Protein AF-A0A656GIW0-F1 (afdb_monomer_lite)

pLDDT: mean 75.59, std 18.78, range [40.06, 96.31]

Radius of gyration: 13.68 Å; chains: 1; bounding box: 33×23×36 Å

Structure (mmCIF, N/CA/C/O backbone):
data_AF-A0A656GIW0-F1
#
_entry.id   AF-A0A656GIW0-F1
#
loop_
_atom_site.group_PDB
_atom_site.id
_atom_site.type_symbol
_atom_site.label_atom_id
_atom_site.label_alt_id
_atom_site.label_comp_id
_atom_site.label_asym_id
_atom_site.label_entity_id
_atom_site.label_seq_id
_atom_site.pdbx_PDB_ins_code
_atom_site.Cartn_x
_atom_site.Cartn_y
_atom_site.Cartn_z
_atom_site.occupancy
_atom_site.B_iso_or_equiv
_atom_site.auth_seq_id
_atom_site.auth_comp_id
_atom_site.auth_asym_id
_atom_site.auth_atom_id
_atom_site.pdbx_PDB_model_num
ATOM 1 N N . VAL A 1 1 ? 1.598 5.725 8.986 1.00 48.41 1 VAL A N 1
ATOM 2 C CA . VAL A 1 1 ? 0.249 5.253 8.592 1.00 48.41 1 VAL A CA 1
ATOM 3 C C . VAL A 1 1 ? -0.724 6.335 9.038 1.00 48.41 1 VAL A C 1
ATOM 5 O O . VAL A 1 1 ? -0.993 6.420 10.220 1.00 48.41 1 VAL A O 1
ATOM 8 N N . ARG A 1 2 ? -1.199 7.246 8.173 1.00 53.09 2 ARG A N 1
ATOM 9 C CA . ARG A 1 2 ? -1.889 8.447 8.709 1.00 53.09 2 ARG A CA 1
ATOM 10 C C . ARG A 1 2 ? -3.346 8.243 9.137 1.00 53.09 2 ARG A C 1
ATOM 12 O O . ARG A 1 2 ? -3.744 8.835 10.123 1.00 53.09 2 ARG A O 1
ATOM 19 N N . ILE A 1 3 ? -4.105 7.343 8.508 1.00 56.84 3 ILE A N 1
ATOM 20 C CA . ILE A 1 3 ? -5.515 7.122 8.895 1.00 56.84 3 ILE A CA 1
ATOM 21 C C . ILE A 1 3 ? -5.628 6.343 10.216 1.00 56.84 3 ILE A C 1
ATOM 23 O O . ILE A 1 3 ? -6.438 6.678 11.071 1.00 56.84 3 ILE A O 1
ATOM 27 N N . ARG A 1 4 ? -4.773 5.336 10.437 1.00 50.91 4 ARG A N 1
ATOM 28 C CA . ARG A 1 4 ? -4.805 4.532 11.672 1.00 50.91 4 ARG A CA 1
ATOM 29 C C . ARG A 1 4 ? -4.195 5.256 12.874 1.00 50.91 4 ARG A C 1
ATOM 31 O O . ARG A 1 4 ? -4.641 5.015 13.985 1.00 50.91 4 ARG A O 1
ATOM 38 N N . GLU A 1 5 ? -3.212 6.133 12.664 1.00 52.25 5 GLU A N 1
ATOM 39 C CA . GLU A 1 5 ? -2.637 6.956 13.740 1.00 52.25 5 GLU A CA 1
ATOM 40 C C . GLU A 1 5 ? -3.584 8.096 14.153 1.00 52.25 5 GLU A C 1
ATOM 42 O O . GLU A 1 5 ? -3.736 8.333 15.348 1.00 52.25 5 GLU A O 1
ATOM 47 N N . GLU A 1 6 ? -4.300 8.731 13.213 1.00 54.94 6 GLU A N 1
ATOM 48 C CA . GLU A 1 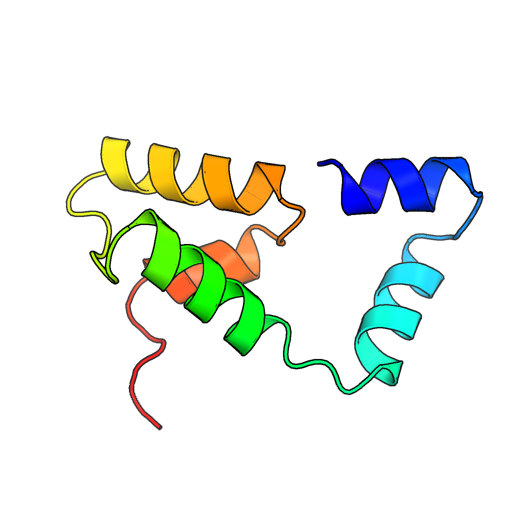6 ? -5.315 9.743 13.557 1.00 54.94 6 GLU A CA 1
ATOM 49 C C . GLU A 1 6 ? -6.549 9.155 14.258 1.00 54.94 6 GLU A C 1
ATOM 51 O O . GLU A 1 6 ? -7.112 9.797 15.144 1.00 54.94 6 GLU A O 1
ATOM 56 N N . LEU A 1 7 ? -6.955 7.925 13.922 1.00 53.38 7 LEU A N 1
ATOM 57 C CA . LEU A 1 7 ? -8.052 7.238 14.618 1.00 53.38 7 LEU A CA 1
ATOM 58 C C . LEU A 1 7 ? -7.636 6.726 16.009 1.00 53.38 7 LEU A C 1
ATOM 60 O O . LEU A 1 7 ? -8.438 6.758 16.938 1.00 53.38 7 LEU A O 1
ATOM 64 N N . ASN A 1 8 ? -6.372 6.326 16.182 1.00 44.66 8 ASN A N 1
ATOM 65 C CA . ASN A 1 8 ? -5.828 5.897 17.475 1.00 44.66 8 ASN A CA 1
ATOM 66 C C . ASN A 1 8 ? -5.661 7.082 18.449 1.00 44.66 8 ASN A C 1
ATOM 68 O O . ASN A 1 8 ? -6.015 6.966 19.618 1.00 44.66 8 ASN A O 1
ATOM 72 N N . GLN A 1 9 ? -5.255 8.265 17.962 1.00 48.03 9 GLN A N 1
ATOM 73 C CA . GLN A 1 9 ? -5.206 9.481 18.794 1.00 48.03 9 GLN A CA 1
ATOM 74 C C . GLN A 1 9 ? -6.579 9.938 19.320 1.00 48.03 9 GLN A C 1
ATOM 76 O O . GLN A 1 9 ? -6.635 10.735 20.253 1.00 48.03 9 GLN A O 1
ATOM 81 N N . ARG A 1 10 ? -7.686 9.418 18.773 1.00 46.88 10 ARG A N 1
ATOM 82 C CA . ARG A 1 10 ? -9.051 9.671 19.262 1.00 46.88 10 ARG A CA 1
ATOM 83 C C . ARG A 1 10 ? -9.562 8.610 20.249 1.00 46.88 10 ARG A C 1
ATOM 85 O O . ARG A 1 10 ? -10.726 8.665 20.625 1.00 46.88 10 ARG A O 1
ATOM 92 N N . GLY A 1 11 ? -8.716 7.668 20.680 1.00 44.56 11 GLY A N 1
ATOM 93 C CA . GLY A 1 11 ? -9.070 6.654 21.682 1.00 44.56 11 GLY A CA 1
ATOM 94 C C . GLY A 1 11 ? -9.965 5.524 21.163 1.00 44.56 11 GLY A C 1
ATOM 95 O O . GLY A 1 11 ? -10.556 4.806 21.964 1.00 44.56 11 GLY A O 1
ATOM 96 N N . LEU A 1 12 ? -10.075 5.355 19.842 1.00 47.59 12 LEU A N 1
ATOM 97 C CA . LEU A 1 12 ? -10.850 4.268 19.246 1.00 47.59 12 LEU A CA 1
ATOM 98 C C . LEU A 1 12 ? -10.024 2.982 19.274 1.00 47.59 12 LEU A C 1
ATOM 100 O O . LEU A 1 12 ? -8.896 2.946 18.766 1.00 47.59 12 LEU A O 1
ATOM 104 N N . GLN A 1 13 ? -10.575 1.925 19.877 1.00 51.56 13 GLN A N 1
ATOM 105 C CA . GLN A 1 13 ? -9.899 0.638 19.925 1.00 51.56 13 GLN A CA 1
ATOM 106 C C . GLN A 1 13 ? -9.717 0.125 18.499 1.00 51.56 13 GLN A C 1
ATOM 108 O O . GLN A 1 13 ? -10.520 0.362 17.597 1.00 51.56 13 GLN A O 1
ATOM 113 N N . ARG A 1 14 ? -8.645 -0.637 18.283 1.00 51.75 14 ARG A N 1
ATOM 114 C CA . ARG A 1 14 ? -8.359 -1.272 16.989 1.00 51.75 14 ARG A CA 1
ATOM 115 C C . ARG A 1 14 ? -9.562 -2.075 16.463 1.00 51.75 14 ARG A C 1
ATOM 117 O O . ARG A 1 14 ? -9.790 -2.094 15.259 1.00 51.75 14 ARG A O 1
ATOM 124 N N . ALA A 1 15 ? -10.345 -2.650 17.376 1.00 51.78 15 ALA A N 1
ATOM 125 C CA . ALA A 1 15 ? -11.593 -3.344 17.088 1.00 51.78 15 ALA A CA 1
ATOM 126 C C . ALA A 1 15 ? -12.690 -2.421 16.523 1.00 51.78 15 ALA A C 1
ATOM 128 O O . ALA A 1 15 ? -13.313 -2.801 15.538 1.00 51.78 15 ALA A O 1
ATOM 129 N N . ASP A 1 16 ? -12.865 -1.206 17.055 1.00 52.19 16 ASP A N 1
ATOM 130 C CA . ASP A 1 16 ? -13.854 -0.230 16.568 1.00 52.19 16 ASP A CA 1
ATOM 131 C C . ASP A 1 16 ? -13.513 0.270 15.163 1.00 52.19 16 ASP A C 1
ATOM 133 O O . ASP A 1 16 ? -14.392 0.463 14.331 1.00 52.19 16 ASP A O 1
ATOM 137 N N . ILE A 1 17 ? -12.221 0.430 14.857 1.00 56.50 17 ILE A N 1
ATOM 138 C CA . ILE A 1 17 ? -11.766 0.788 13.506 1.00 56.50 17 ILE A CA 1
ATOM 139 C C . ILE A 1 17 ? -12.087 -0.354 12.540 1.00 56.50 17 ILE A C 1
ATOM 141 O O . ILE A 1 17 ? -12.635 -0.129 11.469 1.00 56.50 17 ILE A O 1
ATOM 145 N N . GLU A 1 18 ? -11.769 -1.594 12.908 1.00 56.81 18 GLU A N 1
ATOM 146 C CA . GLU A 1 18 ? -12.057 -2.760 12.069 1.00 56.81 18 GLU A CA 1
ATOM 147 C C . GLU A 1 18 ? -13.560 -3.060 11.946 1.00 56.81 18 GLU A C 1
ATOM 149 O O . GLU A 1 18 ? -13.974 -3.675 10.962 1.00 56.81 18 GLU A O 1
ATOM 154 N N . GLN A 1 19 ? -14.373 -2.648 12.919 1.00 55.94 19 GLN A N 1
ATOM 155 C CA . GLN A 1 19 ? -15.830 -2.757 12.901 1.00 55.94 19 GLN A CA 1
ATOM 156 C C . GLN A 1 19 ? -16.456 -1.650 12.041 1.00 55.94 19 GLN A C 1
ATOM 158 O O . GLN A 1 19 ? -17.168 -1.965 11.093 1.00 55.94 19 GLN A O 1
ATOM 163 N N . ALA A 1 20 ? -16.056 -0.390 12.225 1.00 57.22 20 ALA A N 1
ATOM 164 C CA . ALA A 1 20 ? -16.492 0.730 11.389 1.00 57.22 20 ALA A CA 1
ATOM 165 C C . ALA A 1 20 ? -16.102 0.550 9.910 1.00 57.22 20 ALA A C 1
ATOM 167 O O . ALA A 1 20 ? -16.888 0.852 9.015 1.00 57.22 20 ALA A O 1
ATOM 168 N N . LEU A 1 21 ? -14.910 0.006 9.630 1.00 58.09 21 LEU A N 1
ATOM 169 C CA . LEU A 1 21 ? -14.486 -0.325 8.264 1.00 58.09 21 LEU A CA 1
ATOM 170 C C . LEU A 1 21 ? -15.358 -1.421 7.627 1.00 58.09 21 LEU A C 1
ATOM 172 O O . LEU A 1 21 ? -15.522 -1.405 6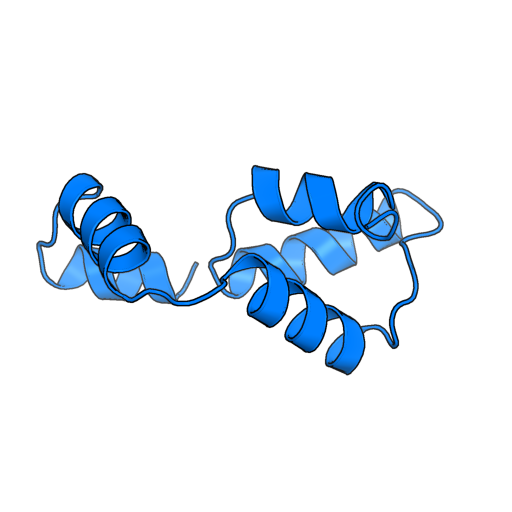.408 1.00 58.09 21 LEU A O 1
ATOM 176 N N . ARG A 1 22 ? -15.905 -2.346 8.431 1.00 58.16 22 ARG A N 1
ATOM 177 C CA . ARG A 1 22 ? -16.816 -3.415 7.990 1.00 58.16 22 ARG A CA 1
ATOM 178 C C . ARG A 1 22 ? -18.258 -2.934 7.823 1.00 58.16 22 ARG A C 1
ATOM 180 O O . ARG A 1 22 ? -18.915 -3.342 6.875 1.00 58.16 22 ARG A O 1
ATOM 187 N N . GLU A 1 23 ? -18.739 -2.063 8.703 1.00 60.59 23 GLU A N 1
ATOM 188 C CA . GLU A 1 23 ? -20.121 -1.564 8.690 1.00 60.59 23 GLU A CA 1
ATOM 189 C C . GLU A 1 23 ? -20.374 -0.493 7.621 1.00 60.59 23 GLU A C 1
ATOM 191 O O . GLU A 1 23 ? -21.508 -0.302 7.195 1.00 60.59 23 GLU A O 1
ATOM 196 N N . CYS A 1 24 ? -19.330 0.190 7.136 1.00 59.50 24 CYS A N 1
ATOM 197 C CA . CYS A 1 24 ? -19.483 1.298 6.188 1.00 59.50 24 CYS A CA 1
ATOM 198 C C . CYS A 1 24 ? -19.851 0.856 4.753 1.00 59.50 24 CYS A C 1
ATOM 200 O O . CYS A 1 24 ? -20.112 1.708 3.909 1.00 59.50 24 CYS A O 1
ATOM 202 N N . GLY A 1 25 ? -19.858 -0.450 4.441 1.00 60.94 25 GLY A N 1
ATOM 203 C CA . GLY A 1 25 ? -20.151 -0.951 3.086 1.00 60.94 25 GLY A CA 1
ATOM 204 C C . GLY A 1 25 ? -19.165 -0.456 2.018 1.00 60.94 25 GLY A C 1
ATOM 205 O O . GLY A 1 25 ? -19.437 -0.529 0.824 1.00 60.94 25 GLY A O 1
ATOM 206 N N . VAL A 1 26 ? -18.029 0.094 2.450 1.00 69.50 26 VAL A N 1
ATOM 207 C CA . VAL A 1 26 ? -17.002 0.638 1.570 1.00 69.50 26 VAL A CA 1
ATOM 208 C C . VAL A 1 26 ? -16.142 -0.508 1.068 1.00 69.50 26 VAL A C 1
ATOM 210 O O . VAL A 1 26 ? -15.478 -1.181 1.859 1.00 69.50 26 VAL A O 1
ATOM 213 N N . ASP A 1 27 ? -16.096 -0.681 -0.251 1.00 80.88 27 ASP A N 1
ATOM 214 C CA . ASP A 1 27 ? -15.174 -1.621 -0.872 1.00 80.88 27 ASP A CA 1
ATOM 215 C C . ASP A 1 27 ? -13.744 -1.051 -0.847 1.00 80.88 27 ASP A C 1
ATOM 217 O O . ASP A 1 27 ? -13.284 -0.300 -1.713 1.00 80.88 27 ASP A O 1
ATOM 221 N N . TRP A 1 28 ? -13.033 -1.333 0.244 1.00 79.38 28 TRP A N 1
ATOM 222 C CA . TRP A 1 28 ? -11.657 -0.872 0.441 1.00 79.38 28 TRP A CA 1
ATOM 223 C C . TRP A 1 28 ? -10.685 -1.472 -0.576 1.00 79.38 28 TRP A C 1
ATOM 225 O O . TRP A 1 28 ? -9.634 -0.876 -0.827 1.00 79.38 28 TRP A O 1
ATOM 235 N N . GLN A 1 29 ? -11.029 -2.623 -1.161 1.00 84.44 29 GLN A N 1
ATOM 236 C CA . GLN A 1 29 ? -10.247 -3.261 -2.210 1.00 84.44 29 GLN A CA 1
ATOM 237 C C . GLN A 1 29 ? -10.353 -2.461 -3.516 1.00 84.44 29 GLN A C 1
ATOM 239 O O . GLN A 1 29 ? -9.322 -2.166 -4.123 1.00 84.44 29 GLN A O 1
ATOM 244 N N . GLU A 1 30 ? -11.557 -2.026 -3.892 1.00 86.50 30 GLU A N 1
ATOM 245 C CA . GLU A 1 30 ? -11.793 -1.122 -5.021 1.00 86.50 30 GLU A CA 1
ATOM 246 C C . GLU A 1 30 ? -11.029 0.195 -4.839 1.00 86.50 30 GLU A C 1
ATOM 248 O O . GLU A 1 30 ? -10.224 0.572 -5.691 1.00 86.50 30 GLU A O 1
ATOM 253 N N . LYS A 1 31 ? -11.156 0.845 -3.674 1.00 87.19 31 LYS A N 1
ATOM 254 C CA . LYS A 1 31 ? -10.453 2.114 -3.396 1.00 87.19 31 LYS A CA 1
ATOM 255 C C . LYS A 1 31 ? -8.934 1.979 -3.412 1.00 87.19 31 LYS A C 1
ATOM 257 O O . LYS A 1 31 ? -8.227 2.896 -3.849 1.00 87.19 31 LYS A O 1
ATOM 262 N N . LEU A 1 32 ? -8.410 0.852 -2.927 1.00 88.75 32 LEU A N 1
ATOM 263 C CA . LEU A 1 32 ? -6.991 0.527 -3.029 1.00 88.75 32 LEU A CA 1
ATOM 264 C C . LEU A 1 32 ? -6.573 0.401 -4.502 1.00 88.75 32 LEU A C 1
ATOM 266 O O . LEU A 1 32 ? -5.557 0.986 -4.892 1.00 88.75 32 LEU A O 1
ATOM 270 N N . HIS A 1 33 ? -7.345 -0.342 -5.300 1.00 91.00 33 HIS A N 1
ATOM 271 C CA . HIS A 1 33 ? -7.085 -0.566 -6.719 1.00 91.00 33 HIS A CA 1
ATOM 272 C C . HIS A 1 33 ? -7.146 0.743 -7.515 1.00 91.00 33 HIS A C 1
ATOM 274 O O . HIS A 1 33 ? -6.191 1.054 -8.221 1.00 91.00 33 HIS A O 1
ATOM 280 N N . GLU A 1 34 ? -8.178 1.570 -7.338 1.00 91.00 34 GLU A N 1
ATOM 281 C CA . GLU A 1 34 ? -8.296 2.892 -7.967 1.00 91.00 34 GLU A CA 1
ATOM 282 C C . GLU A 1 34 ? -7.107 3.799 -7.631 1.00 91.00 34 GLU A C 1
ATOM 284 O O . GLU A 1 34 ? -6.521 4.450 -8.501 1.00 91.00 34 GLU A O 1
ATOM 289 N N . LEU A 1 35 ? -6.718 3.852 -6.354 1.00 89.69 35 LEU A N 1
ATOM 290 C CA . LEU A 1 35 ? -5.593 4.669 -5.915 1.00 89.69 35 LEU A CA 1
ATOM 291 C C . LEU A 1 35 ? -4.277 4.199 -6.548 1.00 89.69 35 LEU A C 1
ATOM 293 O O . LEU A 1 35 ? -3.449 5.023 -6.952 1.00 89.69 35 LEU A O 1
ATOM 297 N N . TRP A 1 36 ? -4.077 2.885 -6.610 1.00 95.19 36 TRP A N 1
ATOM 298 C CA . TRP A 1 36 ? -2.916 2.273 -7.240 1.00 95.19 36 TRP A CA 1
ATOM 299 C C . TRP A 1 36 ? -2.899 2.514 -8.753 1.00 95.19 36 TRP A C 1
ATOM 301 O O . TRP A 1 36 ? -1.889 2.999 -9.264 1.00 95.19 36 TRP A O 1
ATOM 311 N N . GLN A 1 37 ? -4.024 2.303 -9.442 1.00 94.31 37 GLN A N 1
ATOM 312 C CA . GLN A 1 37 ? -4.222 2.601 -10.863 1.00 94.31 37 GLN A CA 1
ATOM 313 C C . GLN A 1 37 ? -3.876 4.057 -11.176 1.00 94.31 37 GLN A C 1
ATOM 315 O O . GLN A 1 37 ? -3.059 4.334 -12.048 1.00 94.31 37 GLN A O 1
ATOM 320 N N . ARG A 1 38 ? -4.388 5.016 -10.398 1.00 93.19 38 ARG A N 1
ATOM 321 C CA . ARG A 1 38 ? -4.090 6.443 -10.602 1.00 93.19 38 ARG A CA 1
ATOM 322 C C . ARG A 1 38 ? -2.616 6.795 -10.402 1.00 93.19 38 ARG A C 1
ATOM 324 O O . ARG A 1 38 ? -2.132 7.742 -11.016 1.00 93.19 38 ARG A O 1
ATOM 331 N N . LYS A 1 39 ? -1.900 6.092 -9.515 1.00 92.69 39 LYS A N 1
ATOM 332 C CA . LYS A 1 39 ? -0.497 6.407 -9.194 1.00 92.69 39 LYS A CA 1
ATOM 333 C C . LYS A 1 39 ? 0.513 5.678 -10.080 1.00 92.69 39 LYS A C 1
ATOM 335 O O . LYS A 1 39 ? 1.570 6.246 -10.358 1.00 92.69 39 LYS A O 1
ATOM 340 N N . PHE A 1 40 ? 0.214 4.441 -10.457 1.00 94.31 40 PHE A N 1
ATOM 341 C CA . PHE A 1 40 ? 1.125 3.528 -11.150 1.00 94.31 40 PHE A CA 1
ATOM 342 C C . PHE A 1 40 ? 0.586 3.060 -12.506 1.00 94.31 40 PHE A C 1
ATOM 344 O O . PHE A 1 40 ? 1.187 2.185 -13.112 1.00 94.31 40 PHE A O 1
ATOM 351 N N . ALA A 1 41 ? -0.524 3.634 -12.984 1.00 93.25 41 ALA A N 1
ATOM 352 C CA . ALA A 1 41 ? -1.168 3.289 -14.255 1.00 93.25 41 ALA A CA 1
ATOM 353 C C . ALA A 1 41 ? -1.493 1.790 -14.395 1.00 93.25 41 ALA A C 1
ATOM 355 O O . ALA A 1 41 ? -1.417 1.234 -15.486 1.00 93.25 41 ALA A O 1
ATOM 356 N N . GLY A 1 42 ? -1.778 1.118 -13.276 1.00 90.50 42 GLY A N 1
ATOM 357 C CA . GLY A 1 42 ? -2.054 -0.319 -13.264 1.00 90.50 42 GLY A CA 1
ATOM 358 C C . GLY A 1 42 ? -0.832 -1.204 -13.523 1.00 90.50 42 GLY A C 1
ATOM 359 O O . GLY A 1 42 ? -0.980 -2.403 -13.747 1.00 90.50 42 GLY A O 1
ATOM 360 N N . ALA A 1 43 ? 0.380 -0.643 -13.497 1.00 92.25 43 ALA A N 1
ATOM 361 C CA . ALA A 1 43 ? 1.601 -1.404 -13.709 1.00 92.25 43 ALA A CA 1
ATOM 362 C C . ALA A 1 43 ? 1.953 -2.222 -12.460 1.00 92.25 43 ALA A C 1
ATOM 364 O O . ALA A 1 43 ? 2.321 -1.673 -11.413 1.00 92.25 43 ALA A O 1
ATOM 365 N N . LEU A 1 44 ? 1.858 -3.548 -12.572 1.00 93.62 44 LEU A N 1
ATOM 366 C CA . LEU A 1 44 ? 2.367 -4.461 -11.551 1.00 93.62 44 LEU A CA 1
ATOM 367 C C . LEU A 1 44 ? 3.888 -4.300 -11.410 1.00 93.62 44 LEU A C 1
ATOM 369 O O . LEU A 1 44 ? 4.572 -4.031 -12.398 1.00 93.62 44 LEU A O 1
ATOM 373 N N . PRO A 1 45 ? 4.431 -4.445 -10.190 1.00 92.81 45 PRO A N 1
ATOM 374 C CA . PRO A 1 45 ? 5.858 -4.278 -9.965 1.00 92.81 45 PRO A CA 1
ATOM 375 C C . PRO A 1 45 ? 6.639 -5.374 -10.692 1.00 92.81 45 PRO A C 1
ATOM 377 O O . PRO A 1 45 ? 6.403 -6.557 -10.439 1.00 92.81 45 PRO A O 1
ATOM 380 N N . VAL A 1 46 ? 7.593 -4.992 -11.544 1.00 92.00 46 VAL A N 1
ATOM 381 C CA . VAL A 1 46 ? 8.390 -5.967 -12.313 1.00 92.00 46 VAL A CA 1
ATOM 382 C C . VAL A 1 46 ? 9.547 -6.568 -11.510 1.00 92.00 46 VAL A C 1
ATOM 384 O O . VAL A 1 46 ? 10.049 -7.640 -11.838 1.00 92.00 46 VAL A O 1
ATOM 387 N N . ASP A 1 47 ? 9.942 -5.915 -10.416 1.00 93.69 47 ASP A N 1
ATOM 388 C CA . ASP A 1 47 ? 11.024 -6.359 -9.543 1.00 93.69 47 ASP A CA 1
ATOM 389 C C . ASP A 1 47 ? 10.826 -5.938 -8.076 1.00 93.69 47 ASP A C 1
ATOM 391 O O . ASP A 1 47 ? 9.911 -5.196 -7.701 1.00 93.69 47 ASP A O 1
ATOM 395 N N . ALA A 1 48 ? 11.685 -6.459 -7.192 1.00 92.06 48 ALA A N 1
ATOM 396 C CA . ALA A 1 48 ? 11.578 -6.259 -5.746 1.00 92.06 48 ALA A CA 1
ATOM 397 C C . ALA A 1 48 ? 11.641 -4.776 -5.340 1.00 92.06 48 ALA A C 1
ATOM 399 O O . ALA A 1 48 ? 11.004 -4.365 -4.364 1.00 92.06 48 ALA A O 1
ATOM 400 N N . ARG A 1 49 ? 12.380 -3.960 -6.102 1.00 95.00 49 ARG A N 1
ATOM 401 C CA . ARG A 1 49 ? 12.487 -2.518 -5.871 1.00 95.00 49 ARG A CA 1
ATOM 402 C C . ARG A 1 49 ? 11.158 -1.829 -6.157 1.00 95.00 49 ARG A C 1
ATOM 404 O O . ARG A 1 49 ? 10.699 -1.035 -5.330 1.00 95.00 49 ARG A O 1
ATOM 411 N N . GLU A 1 50 ? 10.524 -2.148 -7.281 1.00 94.31 50 GLU A N 1
ATOM 412 C CA . GLU A 1 50 ? 9.186 -1.651 -7.590 1.00 94.31 50 GLU A CA 1
ATOM 413 C C . GLU A 1 50 ? 8.142 -2.143 -6.590 1.00 94.31 50 GLU A C 1
ATOM 415 O O . GLU A 1 50 ? 7.338 -1.345 -6.105 1.00 94.31 50 GLU A O 1
ATOM 420 N N . ARG A 1 51 ? 8.203 -3.415 -6.178 1.00 94.19 51 ARG A N 1
ATOM 421 C CA . ARG A 1 51 ? 7.281 -3.967 -5.174 1.00 94.19 51 ARG A CA 1
ATOM 422 C C . ARG A 1 51 ? 7.380 -3.209 -3.853 1.00 94.19 51 ARG A C 1
ATOM 424 O O . ARG A 1 51 ? 6.360 -2.823 -3.283 1.00 94.1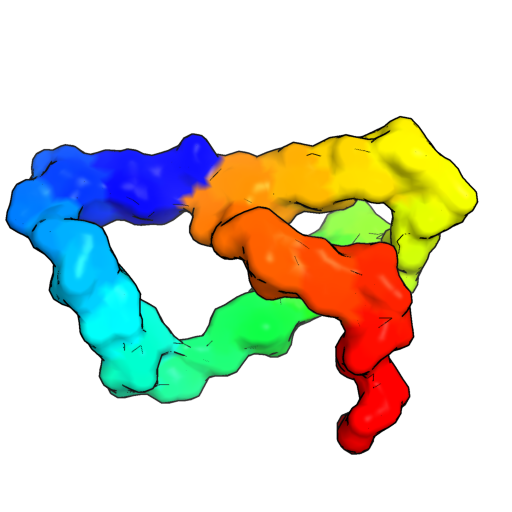9 51 ARG A O 1
ATOM 431 N N . ALA A 1 52 ? 8.598 -2.924 -3.392 1.00 94.50 52 ALA A N 1
ATOM 432 C CA . ALA A 1 52 ? 8.818 -2.114 -2.198 1.00 94.50 52 ALA A CA 1
ATOM 433 C C . ALA A 1 52 ? 8.309 -0.673 -2.375 1.00 94.50 52 ALA A C 1
ATOM 435 O O . ALA A 1 52 ? 7.713 -0.116 -1.453 1.00 94.50 52 ALA A O 1
ATOM 436 N N . ARG A 1 53 ? 8.507 -0.065 -3.553 1.00 96.31 53 ARG A N 1
ATOM 437 C CA . ARG A 1 53 ? 8.032 1.293 -3.869 1.00 96.31 53 ARG A CA 1
ATOM 438 C C . ARG A 1 53 ? 6.506 1.386 -3.827 1.00 96.31 53 ARG A C 1
ATOM 440 O O . ARG A 1 53 ? 5.973 2.259 -3.139 1.00 96.31 53 ARG A O 1
ATOM 447 N N . GLN A 1 54 ? 5.815 0.496 -4.537 1.00 96.31 54 GLN A N 1
ATOM 448 C CA . GLN A 1 54 ? 4.354 0.464 -4.587 1.00 96.31 54 GLN A CA 1
ATOM 449 C C . GLN A 1 54 ? 3.772 0.109 -3.212 1.00 96.31 54 GLN A C 1
ATOM 451 O O . GLN A 1 54 ? 2.888 0.806 -2.711 1.00 96.31 54 GLN A O 1
ATOM 456 N N . GLY A 1 55 ? 4.347 -0.893 -2.537 1.00 93.62 55 GLY A N 1
ATOM 457 C CA . GLY A 1 55 ? 3.915 -1.311 -1.206 1.00 93.62 55 GLY A CA 1
ATOM 458 C C . GLY A 1 55 ? 4.068 -0.222 -0.142 1.00 93.62 55 GLY A C 1
ATOM 459 O O . GLY A 1 55 ? 3.144 0.010 0.637 1.00 93.62 55 GLY A O 1
ATOM 460 N N . ARG A 1 56 ? 5.190 0.514 -0.130 1.00 94.44 56 ARG A N 1
ATOM 461 C CA . ARG A 1 56 ? 5.390 1.650 0.790 1.00 94.44 56 ARG A CA 1
ATOM 462 C C . ARG A 1 56 ? 4.396 2.775 0.535 1.00 94.44 56 ARG A C 1
ATOM 464 O O . ARG A 1 56 ? 3.850 3.316 1.491 1.00 94.44 56 ARG A O 1
ATOM 471 N N . PHE A 1 57 ? 4.135 3.113 -0.730 1.00 93.44 57 PHE A N 1
ATOM 472 C CA . PHE A 1 57 ? 3.153 4.142 -1.077 1.00 93.44 57 PHE A CA 1
ATOM 473 C C . PHE A 1 57 ? 1.764 3.806 -0.518 1.00 93.44 57 PHE A C 1
ATOM 475 O O . PHE A 1 57 ? 1.155 4.641 0.151 1.00 93.44 57 PHE A O 1
ATOM 482 N N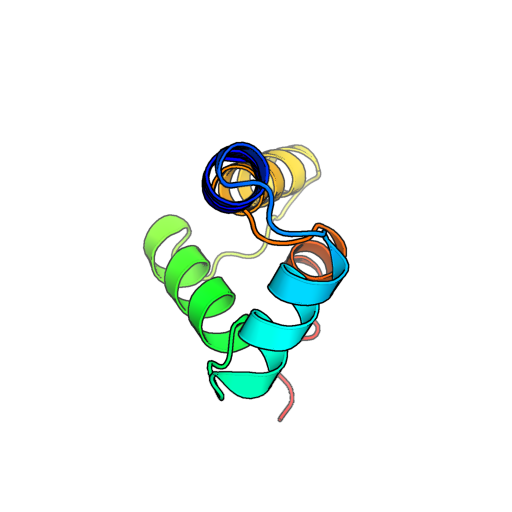 . LEU A 1 58 ? 1.293 2.577 -0.740 1.00 89.50 58 LEU A N 1
ATOM 483 C CA . LEU A 1 58 ? -0.022 2.127 -0.282 1.00 89.50 58 LEU A CA 1
ATOM 484 C C . LEU A 1 58 ? -0.080 2.004 1.252 1.00 89.50 58 LEU A C 1
ATOM 486 O O . LEU A 1 58 ? -1.037 2.460 1.878 1.00 89.50 58 LEU A O 1
ATOM 490 N N . SER A 1 59 ? 0.983 1.492 1.877 1.00 87.56 59 SER A N 1
ATOM 491 C CA . SER A 1 59 ? 1.103 1.391 3.337 1.00 87.56 59 SER A CA 1
ATOM 492 C C . SER A 1 59 ? 1.092 2.767 4.014 1.00 87.56 59 SER A C 1
ATOM 494 O O . SER A 1 59 ? 0.388 2.977 5.004 1.00 87.56 59 SER A O 1
ATOM 496 N N . TYR A 1 60 ? 1.775 3.770 3.447 1.00 85.62 60 TYR A N 1
ATOM 497 C CA . TYR A 1 60 ? 1.723 5.140 3.973 1.00 85.62 60 TYR A CA 1
ATOM 498 C C . TYR A 1 60 ? 0.320 5.751 3.930 1.00 85.62 60 TYR A C 1
ATOM 500 O O . TYR A 1 60 ? -0.015 6.563 4.799 1.00 85.62 60 TYR A O 1
ATOM 508 N N . ARG A 1 61 ? -0.518 5.318 2.984 1.00 84.44 61 ARG A N 1
ATOM 509 C CA . ARG A 1 61 ? -1.934 5.701 2.882 1.00 84.44 61 ARG A CA 1
ATOM 510 C C . ARG A 1 61 ? -2.855 4.921 3.817 1.00 84.44 61 ARG A C 1
ATOM 512 O O . ARG A 1 61 ? -4.025 5.259 3.911 1.00 84.44 61 ARG A O 1
ATOM 519 N N . GLY A 1 62 ? -2.311 3.980 4.585 1.00 80.19 62 GLY A N 1
ATOM 520 C CA . GLY A 1 62 ? -3.020 3.285 5.656 1.00 80.19 62 GLY A CA 1
ATOM 521 C C . GLY A 1 62 ? -3.591 1.928 5.262 1.00 80.19 62 GLY A C 1
ATOM 522 O O . GLY A 1 62 ? -4.231 1.303 6.104 1.00 80.19 62 GLY A O 1
ATOM 523 N N . TYR A 1 63 ? -3.339 1.452 4.041 1.00 83.81 63 TYR A N 1
ATOM 524 C CA . TYR A 1 63 ? -3.812 0.139 3.615 1.00 83.81 63 TYR A CA 1
ATOM 525 C C . TYR A 1 63 ? -3.009 -0.993 4.276 1.00 83.81 63 TYR A C 1
ATOM 527 O O . TYR A 1 63 ? -1.787 -0.876 4.440 1.00 83.81 63 TYR A O 1
ATOM 535 N N . PRO A 1 64 ? -3.670 -2.093 4.673 1.00 84.94 64 PRO A N 1
ATOM 536 C CA . PRO A 1 64 ? -3.003 -3.214 5.318 1.00 84.94 64 PRO A CA 1
ATOM 537 C C . PRO A 1 64 ? -2.109 -3.971 4.328 1.00 84.94 64 PRO A C 1
ATOM 539 O O . PRO A 1 64 ? -2.445 -4.134 3.155 1.00 84.94 64 PRO A O 1
ATOM 542 N N . LEU A 1 65 ? -0.971 -4.471 4.820 1.00 85.81 65 LEU A N 1
ATOM 543 C CA . LEU A 1 65 ? 0.030 -5.162 3.997 1.00 85.81 65 LEU A CA 1
ATOM 544 C C . LEU A 1 65 ? -0.520 -6.406 3.289 1.00 85.81 65 LEU A C 1
ATOM 546 O O . LEU A 1 65 ? -0.078 -6.697 2.185 1.00 85.81 65 LEU A O 1
ATOM 550 N N . ASP A 1 66 ? -1.485 -7.105 3.889 1.00 87.94 66 ASP A N 1
ATOM 551 C CA . ASP A 1 66 ? -2.148 -8.257 3.265 1.00 87.94 66 ASP A CA 1
ATOM 552 C C . ASP A 1 66 ? -2.915 -7.853 1.994 1.00 87.94 66 ASP A C 1
ATOM 554 O O . ASP A 1 66 ? -2.695 -8.417 0.926 1.00 87.94 66 ASP A O 1
ATOM 558 N N . MET A 1 67 ? -3.728 -6.795 2.071 1.00 88.19 67 MET A N 1
ATOM 559 C CA . MET A 1 67 ? -4.505 -6.271 0.939 1.00 88.19 67 MET A CA 1
ATOM 560 C C . MET A 1 67 ? -3.594 -5.723 -0.170 1.00 88.19 67 MET A C 1
ATOM 562 O O . MET A 1 67 ? -3.787 -6.006 -1.352 1.00 88.19 67 MET A O 1
ATOM 566 N N . ILE A 1 68 ? -2.529 -5.019 0.223 1.00 92.75 68 ILE A N 1
ATOM 567 C CA . ILE A 1 68 ? -1.465 -4.576 -0.687 1.00 92.75 68 ILE A CA 1
ATOM 568 C C . ILE A 1 68 ? -0.798 -5.781 -1.358 1.00 92.75 68 ILE A C 1
ATOM 570 O O . ILE A 1 68 ? -0.567 -5.772 -2.564 1.00 92.75 68 ILE A O 1
ATOM 574 N N . GLY A 1 69 ? -0.491 -6.826 -0.589 1.00 93.00 69 GLY A N 1
ATOM 575 C CA . GLY A 1 69 ? 0.109 -8.053 -1.092 1.00 93.00 69 GLY A CA 1
ATOM 576 C C . GLY A 1 69 ? -0.770 -8.732 -2.137 1.00 93.00 69 GLY A C 1
ATOM 577 O O . GLY A 1 69 ? -0.256 -9.101 -3.187 1.00 93.00 69 GLY A O 1
ATOM 578 N N . ARG A 1 70 ? -2.082 -8.838 -1.891 1.00 91.75 70 ARG A N 1
ATOM 579 C CA . ARG A 1 70 ? -3.053 -9.407 -2.842 1.00 91.75 70 ARG A CA 1
ATOM 580 C C . ARG A 1 70 ? -3.084 -8.632 -4.157 1.00 91.75 70 ARG A C 1
ATOM 582 O O . ARG A 1 70 ? -2.945 -9.244 -5.212 1.00 91.75 70 ARG A O 1
ATOM 589 N N . LEU A 1 71 ? -3.175 -7.301 -4.083 1.00 92.38 71 LEU A N 1
ATOM 590 C CA . LEU A 1 71 ? -3.153 -6.422 -5.255 1.00 92.38 71 LEU A CA 1
ATOM 591 C C . LEU A 1 71 ? -1.862 -6.597 -6.075 1.00 92.38 71 LEU A C 1
ATOM 593 O O . LEU A 1 71 ? -1.905 -6.843 -7.276 1.00 92.38 71 LEU A O 1
ATOM 597 N N . LEU A 1 72 ? -0.700 -6.511 -5.420 1.00 92.50 72 LEU A N 1
ATOM 598 C CA . LEU A 1 72 ? 0.607 -6.551 -6.088 1.00 92.50 72 LEU A CA 1
ATOM 599 C C . LEU A 1 72 ? 1.035 -7.954 -6.535 1.00 92.50 72 LEU A C 1
ATOM 601 O O . LEU A 1 72 ? 2.074 -8.101 -7.175 1.00 92.50 72 LEU A O 1
ATOM 605 N N . SER A 1 73 ? 0.300 -8.995 -6.153 1.00 87.31 73 SER A N 1
ATOM 606 C CA . SER A 1 73 ? 0.532 -10.359 -6.632 1.00 87.31 73 SER A CA 1
ATOM 607 C C . SER A 1 73 ? -0.181 -10.648 -7.958 1.00 87.31 73 SER A C 1
ATOM 609 O O . SER A 1 73 ? -0.044 -11.752 -8.470 1.00 87.31 73 SER A O 1
ATOM 611 N N . GLY A 1 74 ? -0.942 -9.693 -8.514 1.00 72.06 74 GLY A N 1
ATOM 612 C CA . GLY A 1 74 ? -1.608 -9.837 -9.815 1.00 72.06 74 GLY A CA 1
ATOM 613 C C . GLY A 1 74 ? -2.778 -10.828 -9.833 1.00 72.06 74 GLY A C 1
ATOM 614 O O . GLY A 1 74 ? -3.360 -11.063 -10.882 1.00 72.06 74 GLY A O 1
ATOM 615 N N . ARG A 1 75 ? -3.164 -11.387 -8.678 1.00 63.62 75 ARG A N 1
ATOM 616 C CA . ARG A 1 75 ? -4.265 -12.361 -8.536 1.00 63.62 75 ARG A CA 1
ATOM 617 C C . ARG A 1 75 ? -5.643 -11.689 -8.376 1.00 63.62 75 ARG A C 1
ATOM 619 O O . ARG A 1 75 ? -6.570 -12.306 -7.879 1.00 63.62 75 ARG A O 1
ATOM 626 N N . GLY A 1 76 ? -5.767 -10.409 -8.720 1.00 54.19 76 GLY A N 1
ATOM 627 C CA . GLY A 1 76 ? -6.974 -9.610 -8.474 1.00 54.19 76 GLY A CA 1
ATOM 628 C C . GLY A 1 76 ? -7.817 -9.304 -9.712 1.00 54.19 76 GLY A C 1
ATOM 629 O O . GLY A 1 76 ? -8.598 -8.367 -9.644 1.00 54.19 76 GLY A O 1
ATOM 630 N N . GLY A 1 77 ? -7.604 -10.004 -10.833 1.00 49.59 77 GLY A N 1
ATOM 631 C CA . GLY A 1 77 ? -8.243 -9.701 -12.122 1.00 49.59 77 GLY A CA 1
ATOM 632 C C . GLY A 1 77 ? -9.035 -10.850 -12.748 1.00 49.59 77 GLY A C 1
ATOM 633 O O . GLY A 1 77 ? -9.221 -10.826 -13.956 1.00 49.59 77 GLY A O 1
ATOM 634 N N . ASP A 1 78 ? -9.449 -11.846 -11.964 1.00 41.75 78 ASP A N 1
ATOM 635 C CA . ASP A 1 78 ? -10.294 -12.954 -12.435 1.00 41.75 78 ASP A CA 1
ATOM 636 C C . ASP A 1 78 ? -11.5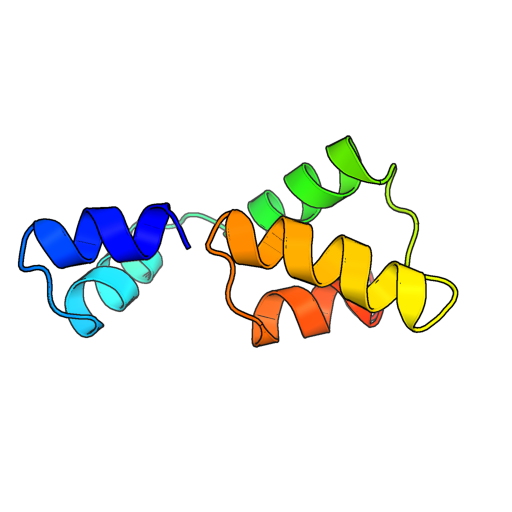42 -13.037 -11.533 1.00 41.75 78 ASP A C 1
ATOM 638 O O . ASP A 1 78 ? -11.592 -13.824 -10.588 1.00 41.75 78 ASP A O 1
ATOM 642 N N . ASP A 1 79 ? -12.461 -12.092 -11.752 1.00 40.06 79 ASP A N 1
ATOM 643 C CA . ASP A 1 79 ? -13.919 -12.192 -11.552 1.00 40.06 79 ASP A CA 1
ATOM 644 C C . ASP A 1 79 ? -14.596 -11.160 -12.471 1.00 40.06 79 ASP A C 1
ATOM 646 O O . ASP A 1 79 ? -14.272 -9.954 -12.335 1.00 40.06 79 ASP A O 1
#

Organism: NCBI:txid629261

InterPro domains:
  IPR036388 Winged helix-like DNA-binding domain superfamily [G3DSA:1.10.10.10] (1-26)
  IPR036388 Winged helix-like DNA-binding domain superfamily [G3DSA:1.10.10.10] (27-74)
  IPR053925 RecX, third three-helical domain [PF21981] (29-71)

Secondary structure (DSSP, 8-state):
-HHHHHHHTTT--HHHHHHHHHHT---HHHHHHHHHHHHHTT---SSHHHHHHHHHHHHHTT--HHHHHHHHTT-----

Foldseek 3Di:
DPPVVVCVVVVQPPVNVVVCVVVVPDPVLVVLQVVLCVVPVLDQQPDPVSLCVSQVVSVVVPDDSVSSVCSNVVVPPDD

Sequence (79 aa):
VRIREELNQRGLQRADIEQALRECGVDWQEKLHELWQRKFAGALPVDARERARQGRFLSYRGYPLDMIGRLLSGR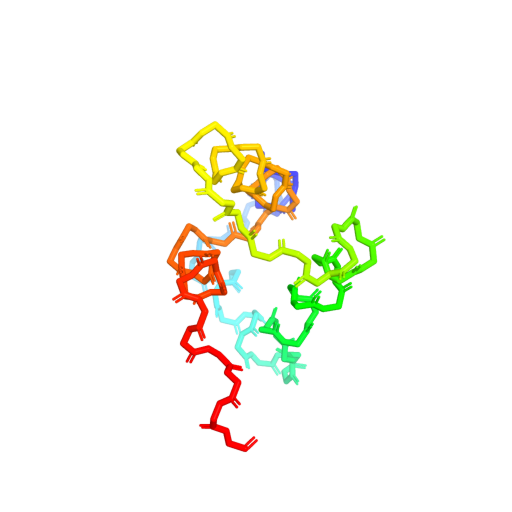GGDD